Protein AF-A0A1W9THH6-F1 (afdb_monomer_lite)

Foldseek 3Di:
DWLVVVLVVLVVQAPDPVLVVLLVVLVDDDVCNLCSCSNYDYPVLSVLVVLLVVPDDPVCRVVLLPDDLVRLVVSCVVSVHDSSSSVSSSPNVNVVVVVCVVVVCVVVPPPDD

Secondary structure (DSSP, 8-state):
--HHHHHHHHHTTTT-HHHHHHHHHTTSSSTTGGGGGGG---HHHHHHHHHHHHHS-HHHHHSTTS--HHHHHHHHHHHT--HHHHHHHHHHHHHHHHHHHHHHHHHT-----

Structure (mmCIF, N/CA/C/O backbone):
data_AF-A0A1W9THH6-F1
#
_entry.id   AF-A0A1W9THH6-F1
#
loop_
_atom_site.group_PDB
_atom_site.id
_atom_site.type_symbol
_atom_site.label_atom_id
_atom_site.label_alt_id
_atom_site.label_comp_id
_atom_site.label_asym_id
_atom_site.label_entity_id
_atom_site.label_seq_id
_atom_site.pdbx_PDB_ins_code
_atom_site.Cartn_x
_atom_site.Cartn_y
_atom_site.Cartn_z
_atom_site.occupancy
_atom_site.B_iso_or_equiv
_atom_site.auth_seq_id
_atom_site.auth_comp_id
_atom_site.auth_asym_id
_atom_site.auth_atom_id
_atom_site.pdbx_PDB_model_num
ATOM 1 N N . MET A 1 1 ? -12.349 6.739 -3.945 1.00 72.69 1 MET A N 1
ATOM 2 C CA . MET A 1 1 ? -11.770 5.724 -4.859 1.00 72.69 1 MET A CA 1
ATOM 3 C C . MET A 1 1 ? -11.539 4.475 -4.032 1.00 72.69 1 MET A C 1
ATOM 5 O O . MET A 1 1 ? -11.063 4.639 -2.921 1.00 72.69 1 MET A O 1
ATOM 9 N N . LYS A 1 2 ? -11.900 3.272 -4.489 1.00 85.50 2 LYS A N 1
ATOM 10 C CA . LYS A 1 2 ? -11.679 2.048 -3.692 1.00 85.50 2 LYS A CA 1
ATOM 11 C C . LYS A 1 2 ? -10.245 1.540 -3.850 1.00 85.50 2 LYS A C 1
ATOM 13 O O . LYS A 1 2 ? -9.646 1.703 -4.915 1.00 85.50 2 LYS A O 1
ATOM 18 N N . ILE A 1 3 ? -9.704 0.866 -2.834 1.00 85.62 3 ILE A N 1
ATOM 19 C CA . ILE A 1 3 ? -8.339 0.319 -2.905 1.00 85.62 3 ILE A CA 1
ATOM 20 C C . ILE A 1 3 ? -8.172 -0.769 -3.977 1.00 85.62 3 ILE A C 1
ATOM 22 O O . ILE A 1 3 ? -7.115 -0.903 -4.586 1.00 85.62 3 ILE A O 1
ATOM 26 N N . GLU A 1 4 ? -9.239 -1.499 -4.293 1.00 87.12 4 GLU A N 1
ATOM 27 C CA . GLU A 1 4 ? -9.248 -2.485 -5.381 1.00 87.12 4 GLU A CA 1
ATOM 28 C C . GLU A 1 4 ? -9.119 -1.811 -6.756 1.00 87.12 4 GLU A C 1
ATOM 30 O O . GLU A 1 4 ? -8.388 -2.288 -7.622 1.00 87.12 4 GLU A O 1
ATOM 35 N N . GLU A 1 5 ? -9.778 -0.664 -6.947 1.00 81.56 5 GLU A N 1
ATOM 36 C CA . GLU A 1 5 ? -9.649 0.150 -8.162 1.00 81.56 5 GLU A CA 1
ATOM 37 C C . GLU A 1 5 ? -8.241 0.737 -8.267 1.00 81.56 5 GLU A C 1
ATOM 39 O O . GLU A 1 5 ? -7.663 0.789 -9.356 1.00 81.56 5 GLU A O 1
ATOM 44 N N . TYR A 1 6 ? -7.660 1.122 -7.126 1.00 82.44 6 TYR A N 1
ATOM 45 C CA . TYR A 1 6 ? -6.269 1.548 -7.068 1.00 82.44 6 TYR A CA 1
ATOM 46 C C . TYR A 1 6 ? -5.326 0.435 -7.519 1.00 82.44 6 TYR A C 1
ATOM 48 O O . TYR A 1 6 ? -4.531 0.654 -8.431 1.00 82.44 6 TYR A O 1
ATOM 56 N N . LEU A 1 7 ? -5.474 -0.773 -6.970 1.00 85.12 7 LEU A N 1
ATOM 57 C CA . LEU A 1 7 ? -4.701 -1.943 -7.376 1.00 85.12 7 LEU A CA 1
ATOM 58 C C . LEU A 1 7 ? -4.863 -2.240 -8.876 1.00 85.12 7 LEU A C 1
ATOM 60 O O . LEU A 1 7 ? -3.878 -2.510 -9.559 1.00 85.12 7 LEU A O 1
ATOM 64 N N . GLN A 1 8 ? -6.076 -2.158 -9.430 1.00 82.81 8 GLN A N 1
ATOM 65 C CA . GLN A 1 8 ? -6.276 -2.345 -10.874 1.00 82.81 8 GLN A CA 1
ATOM 66 C C . GLN A 1 8 ? -5.568 -1.270 -11.704 1.00 82.81 8 GLN A C 1
ATOM 68 O O . GLN A 1 8 ? -4.987 -1.595 -12.739 1.00 82.81 8 GLN A O 1
ATOM 73 N N . SER A 1 9 ? -5.540 -0.016 -11.244 1.00 77.75 9 SER A N 1
ATOM 74 C CA . SER A 1 9 ? -4.800 1.046 -11.936 1.00 77.75 9 SER A CA 1
ATOM 75 C C . SER A 1 9 ? -3.294 0.769 -12.008 1.00 77.75 9 SER A C 1
ATOM 77 O O . SER A 1 9 ? -2.661 1.119 -13.002 1.00 77.75 9 SER A O 1
ATOM 79 N N . LEU A 1 10 ? -2.732 0.069 -11.013 1.00 74.31 10 LEU A N 1
ATOM 80 C CA . LEU A 1 10 ? -1.313 -0.300 -10.989 1.00 74.31 10 LEU A CA 1
ATOM 81 C C . LEU A 1 10 ? -0.965 -1.407 -11.987 1.00 74.31 10 LEU A C 1
ATOM 83 O O . LEU A 1 10 ? 0.171 -1.476 -12.448 1.00 74.31 10 LEU A O 1
ATOM 87 N N . LYS A 1 11 ? -1.943 -2.234 -12.375 1.00 75.12 11 LYS A N 1
ATOM 88 C CA . LYS A 1 11 ? -1.757 -3.355 -13.308 1.00 75.12 11 LYS A CA 1
ATOM 89 C C . LYS A 1 11 ? -1.182 -2.915 -14.655 1.00 75.12 11 LYS A C 1
ATOM 91 O O . LYS A 1 11 ? -0.428 -3.657 -15.271 1.00 75.12 11 LYS A O 1
ATOM 96 N N . VAL A 1 12 ? -1.541 -1.711 -15.105 1.00 67.44 12 VAL A N 1
ATOM 97 C CA . VAL A 1 12 ? -1.094 -1.138 -16.387 1.00 67.44 12 VAL A CA 1
ATOM 98 C C . VAL A 1 12 ? 0.403 -0.811 -16.373 1.00 67.44 12 VAL A C 1
ATOM 100 O O . VAL A 1 12 ? 1.032 -0.780 -17.424 1.00 67.44 12 VAL A O 1
ATOM 103 N N . PHE A 1 13 ? 0.979 -0.611 -15.187 1.00 65.62 13 PHE A N 1
ATOM 104 C CA . PHE A 1 13 ? 2.385 -0.259 -14.995 1.00 65.62 13 PHE A CA 1
ATOM 105 C C . PHE A 1 13 ? 3.277 -1.464 -14.655 1.00 65.62 13 PHE A C 1
ATOM 107 O O . PHE A 1 13 ? 4.499 -1.318 -14.531 1.00 65.62 13 PHE A O 1
ATOM 114 N N . VAL A 1 14 ? 2.682 -2.653 -14.509 1.00 66.12 14 VAL A N 1
ATOM 115 C CA . VAL A 1 14 ? 3.410 -3.907 -14.287 1.00 66.12 14 VAL A CA 1
ATOM 116 C C . VAL A 1 14 ? 4.237 -4.226 -15.530 1.00 66.12 14 VAL A C 1
ATOM 118 O O . VAL A 1 14 ? 3.719 -4.235 -16.643 1.00 66.12 14 VAL A O 1
ATOM 121 N N . ASP A 1 15 ? 5.532 -4.474 -15.333 1.00 57.81 15 ASP A N 1
ATOM 122 C CA . ASP A 1 15 ? 6.523 -4.776 -16.381 1.00 57.81 15 ASP A CA 1
ATOM 123 C C . ASP A 1 15 ? 6.812 -3.654 -17.407 1.00 57.81 15 ASP A C 1
ATOM 125 O O . ASP A 1 15 ? 7.622 -3.854 -18.324 1.00 57.81 15 ASP A O 1
ATOM 129 N N . ASP A 1 16 ? 6.250 -2.451 -17.231 1.00 57.62 16 ASP A N 1
ATOM 130 C CA . ASP A 1 16 ? 6.463 -1.329 -18.150 1.00 57.62 16 ASP A CA 1
ATOM 131 C C . ASP A 1 16 ? 7.930 -0.845 -18.138 1.00 57.62 16 ASP A C 1
ATOM 133 O O . ASP A 1 16 ? 8.523 -0.514 -17.103 1.00 57.62 16 ASP A O 1
ATOM 137 N N . ALA A 1 17 ? 8.537 -0.784 -19.326 1.00 51.91 17 ALA A N 1
ATOM 138 C CA . ALA A 1 17 ? 9.892 -0.281 -19.529 1.00 51.91 17 ALA A CA 1
ATOM 139 C C . ALA A 1 17 ? 10.030 1.198 -19.134 1.00 51.91 17 ALA A C 1
ATOM 141 O O . ALA A 1 17 ? 11.096 1.604 -18.666 1.00 51.91 17 ALA A O 1
ATOM 142 N N . TYR A 1 18 ? 8.954 1.979 -19.248 1.00 47.72 18 TYR A N 1
ATOM 143 C CA . TYR A 1 18 ? 8.918 3.373 -18.810 1.00 47.72 18 TYR A CA 1
ATOM 144 C C . TYR A 1 18 ? 9.072 3.492 -17.287 1.00 47.72 18 TYR A C 1
ATOM 146 O O . TYR A 1 18 ? 9.843 4.313 -16.790 1.00 47.72 18 TYR A O 1
ATOM 154 N N . GLY A 1 19 ? 8.446 2.588 -16.537 1.00 52.62 19 GLY A N 1
ATOM 155 C CA . GLY A 1 19 ? 8.538 2.523 -15.084 1.00 52.62 19 GLY A CA 1
ATOM 156 C C . GLY A 1 19 ? 9.943 2.209 -14.543 1.00 52.62 19 GLY A C 1
ATOM 157 O O . GLY A 1 19 ? 10.347 2.719 -13.494 1.00 52.62 19 GLY A O 1
ATOM 158 N N . ARG A 1 20 ? 10.750 1.442 -15.292 1.00 54.31 20 ARG A N 1
ATOM 159 C CA . ARG A 1 20 ? 12.189 1.252 -15.005 1.00 54.31 20 ARG A CA 1
ATOM 160 C C . ARG A 1 20 ? 12.999 2.544 -15.177 1.00 54.31 20 ARG A C 1
ATOM 162 O O . ARG A 1 20 ? 13.869 2.818 -14.356 1.00 54.31 20 ARG A O 1
ATOM 169 N N . GLN A 1 21 ? 12.693 3.347 -16.196 1.00 43.28 21 GLN A N 1
ATOM 170 C CA . GLN A 1 21 ? 13.373 4.621 -16.468 1.00 43.28 21 GLN A CA 1
ATOM 171 C C . GLN A 1 21 ? 12.981 5.722 -15.468 1.00 43.28 21 GLN A C 1
ATOM 173 O O . GLN A 1 21 ? 13.805 6.549 -15.085 1.00 43.28 21 GLN A O 1
ATOM 178 N N . ILE A 1 22 ? 11.731 5.720 -15.007 1.00 49.50 22 ILE A N 1
ATOM 179 C CA . ILE A 1 22 ? 11.264 6.604 -13.934 1.00 49.50 22 ILE A CA 1
ATOM 180 C C . ILE A 1 22 ? 11.973 6.271 -12.612 1.00 49.50 22 ILE A C 1
ATOM 182 O O . ILE A 1 22 ? 12.462 7.179 -11.943 1.00 49.50 22 ILE A O 1
ATOM 186 N N . ARG A 1 23 ? 12.158 4.986 -12.274 1.00 53.00 23 ARG A N 1
ATOM 187 C CA . ARG A 1 23 ? 12.917 4.583 -11.073 1.00 53.00 23 ARG A CA 1
ATOM 188 C C . ARG A 1 23 ? 14.340 5.144 -11.018 1.00 53.00 23 ARG A C 1
ATOM 190 O O . ARG A 1 23 ? 14.785 5.524 -9.939 1.00 53.00 23 ARG A O 1
ATOM 197 N N . SER A 1 24 ? 15.043 5.235 -12.149 1.00 50.66 24 SER A N 1
ATOM 198 C CA . SER A 1 24 ? 16.407 5.783 -12.161 1.00 50.66 24 SER A CA 1
ATOM 199 C C . SER A 1 24 ? 16.448 7.309 -12.033 1.00 50.66 24 SER A C 1
ATOM 201 O O . SER A 1 24 ? 17.429 7.841 -11.528 1.00 50.66 24 SER A O 1
ATOM 203 N N . GLN A 1 25 ? 15.406 8.021 -12.476 1.00 39.97 25 GLN A N 1
ATOM 204 C CA . GLN A 1 25 ? 15.357 9.491 -12.437 1.00 39.97 25 GLN A CA 1
ATOM 205 C C . GLN A 1 25 ? 14.774 10.064 -11.136 1.00 39.97 25 GLN A C 1
ATOM 207 O O . GLN A 1 25 ? 15.007 11.225 -10.825 1.00 39.97 25 GLN A O 1
ATOM 212 N N . PHE A 1 26 ? 14.052 9.265 -10.348 1.00 44.38 26 PHE A N 1
ATOM 213 C CA . PHE A 1 26 ? 13.431 9.696 -9.086 1.00 44.38 26 PHE A CA 1
ATOM 214 C C . PHE A 1 26 ? 14.305 9.490 -7.834 1.00 44.38 26 PHE A C 1
ATOM 216 O O . PHE A 1 26 ? 13.875 9.813 -6.725 1.00 44.38 26 PHE A O 1
ATOM 223 N N . GLN A 1 27 ? 15.548 9.015 -7.999 1.00 45.38 27 GLN A N 1
ATOM 224 C CA . GLN A 1 27 ? 16.563 9.004 -6.933 1.00 45.38 27 GLN A CA 1
ATOM 225 C C . GLN A 1 27 ? 16.981 10.421 -6.493 1.00 45.38 27 GLN A C 1
ATOM 227 O O . GLN A 1 27 ? 17.588 10.583 -5.436 1.00 45.38 27 GLN A O 1
ATOM 232 N N . THR A 1 28 ? 16.650 11.458 -7.268 1.00 43.16 28 THR A N 1
ATOM 233 C CA . THR A 1 28 ? 17.005 12.844 -6.958 1.00 43.16 28 THR A CA 1
ATOM 234 C C . THR A 1 28 ? 15.829 13.608 -6.341 1.00 43.16 28 THR A C 1
ATOM 236 O O . THR A 1 28 ? 14.956 14.096 -7.049 1.00 43.16 28 THR A O 1
ATOM 239 N N . ILE A 1 29 ? 15.848 13.688 -5.007 1.00 47.88 29 ILE A N 1
ATOM 240 C CA . ILE A 1 29 ? 15.512 14.850 -4.159 1.00 47.88 29 ILE A CA 1
ATOM 241 C C . ILE A 1 29 ? 14.265 15.650 -4.577 1.00 47.88 29 ILE A C 1
ATOM 243 O O . ILE A 1 29 ? 14.369 16.671 -5.246 1.00 47.88 29 ILE A O 1
ATOM 247 N N . ASP A 1 30 ? 13.099 15.212 -4.109 1.00 44.56 30 ASP A N 1
ATOM 248 C CA . ASP A 1 30 ? 12.099 16.020 -3.387 1.00 44.56 30 ASP A CA 1
ATOM 249 C C . ASP A 1 30 ? 11.020 15.037 -2.896 1.00 44.56 30 ASP A C 1
ATOM 251 O O . ASP A 1 30 ? 10.866 13.987 -3.515 1.00 44.56 30 ASP A O 1
ATOM 255 N N . GLY A 1 31 ? 10.258 15.314 -1.835 1.00 44.62 31 GLY A N 1
ATOM 256 C CA . GLY A 1 31 ? 9.319 14.378 -1.157 1.00 44.62 31 GLY A CA 1
ATOM 257 C C . GLY A 1 31 ? 8.203 13.699 -1.994 1.00 44.62 31 GLY A C 1
ATOM 258 O O . GLY A 1 31 ? 7.255 13.152 -1.444 1.00 44.62 31 GLY A O 1
ATOM 259 N N . LYS A 1 32 ? 8.292 13.720 -3.327 1.00 45.16 32 LYS A N 1
ATOM 260 C CA . LYS A 1 32 ? 7.559 12.913 -4.314 1.00 45.16 32 LYS A CA 1
ATOM 261 C C . LYS A 1 32 ? 8.158 11.507 -4.529 1.00 45.16 32 LYS A C 1
ATOM 263 O O . LYS A 1 32 ? 7.590 10.731 -5.295 1.00 45.16 32 LYS A O 1
ATOM 268 N N . SER A 1 33 ? 9.291 11.184 -3.899 1.00 41.09 33 SER A N 1
ATOM 269 C CA . SER A 1 33 ? 10.084 9.968 -4.151 1.00 41.09 33 SER A CA 1
ATOM 270 C C . SER A 1 33 ? 9.432 8.638 -3.732 1.00 41.09 33 SER A C 1
ATOM 272 O O . SER A 1 33 ? 9.685 7.629 -4.384 1.00 41.09 33 SER A O 1
ATOM 274 N N . GLU A 1 34 ? 8.544 8.598 -2.733 1.00 43.97 34 GLU A N 1
ATOM 275 C CA . GLU A 1 34 ? 7.874 7.342 -2.319 1.00 43.97 34 GLU A CA 1
ATOM 276 C C . GLU A 1 34 ? 6.837 6.848 -3.351 1.00 43.97 34 GLU A C 1
ATOM 278 O O . GLU A 1 34 ? 6.597 5.651 -3.494 1.00 43.97 34 GLU A O 1
ATOM 283 N N . LEU A 1 35 ? 6.287 7.759 -4.163 1.00 49.84 35 LEU A N 1
ATOM 284 C CA . LEU A 1 35 ? 5.344 7.452 -5.249 1.00 49.84 35 LEU A CA 1
ATOM 285 C C . LEU A 1 35 ? 6.012 6.823 -6.486 1.00 49.84 35 LEU A C 1
ATOM 287 O O . LEU A 1 35 ? 5.331 6.226 -7.325 1.00 49.84 35 LEU A O 1
ATOM 291 N N . ALA A 1 36 ? 7.334 6.948 -6.627 1.00 47.03 36 ALA A N 1
ATOM 292 C CA . ALA A 1 36 ? 8.054 6.437 -7.793 1.00 47.03 36 ALA A CA 1
ATOM 293 C C . ALA A 1 36 ? 8.162 4.902 -7.791 1.00 47.03 36 ALA A C 1
ATOM 295 O O . ALA A 1 36 ? 8.179 4.288 -8.858 1.00 47.03 36 ALA A O 1
ATOM 296 N N . MET A 1 37 ? 8.164 4.268 -6.612 1.00 46.97 37 MET A N 1
ATOM 297 C CA . MET A 1 37 ? 8.173 2.805 -6.488 1.00 46.97 37 MET A CA 1
ATOM 298 C C . MET A 1 37 ? 6.819 2.183 -6.876 1.00 46.97 37 MET A C 1
ATOM 300 O O . MET A 1 37 ? 6.778 1.141 -7.525 1.00 46.97 37 MET A O 1
ATOM 304 N N . LEU A 1 38 ? 5.719 2.892 -6.612 1.00 54.88 38 LEU A N 1
ATOM 305 C CA . LEU A 1 38 ? 4.364 2.546 -7.064 1.00 54.88 38 LEU A CA 1
ATOM 306 C C . LEU A 1 38 ? 4.165 2.628 -8.582 1.00 54.88 38 LEU A C 1
ATOM 308 O O . LEU A 1 38 ? 3.218 2.052 -9.106 1.00 54.88 38 LEU A O 1
ATOM 312 N N . SER A 1 39 ? 5.036 3.336 -9.303 1.00 54.78 39 SER A N 1
ATOM 313 C CA . SER A 1 39 ? 4.879 3.546 -10.747 1.00 54.78 39 SER A CA 1
ATOM 314 C C . SER A 1 39 ? 5.313 2.348 -11.596 1.00 54.78 39 SER A C 1
ATOM 316 O O . SER A 1 39 ? 5.207 2.426 -12.815 1.00 54.78 39 SER A O 1
ATOM 318 N N . SER A 1 40 ? 5.847 1.267 -11.005 1.00 57.81 40 SER A N 1
ATOM 319 C CA . SER A 1 40 ? 6.272 0.083 -11.769 1.00 57.81 40 SER A CA 1
ATOM 320 C C . SER A 1 40 ? 6.512 -1.165 -10.904 1.00 57.81 40 SER A C 1
ATOM 322 O O . SER A 1 40 ? 7.632 -1.686 -10.880 1.00 57.81 40 SER A O 1
ATOM 324 N N . PRO A 1 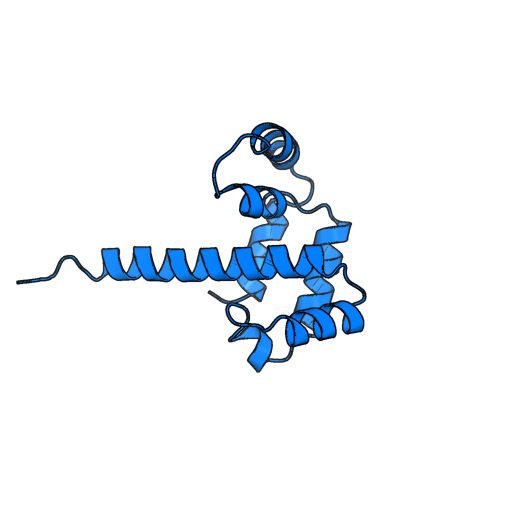41 ? 5.515 -1.669 -10.165 1.00 66.50 41 PRO A N 1
ATOM 325 C CA . PRO A 1 41 ? 5.675 -2.947 -9.483 1.00 66.50 41 PRO A CA 1
ATOM 326 C C . PRO A 1 41 ? 6.067 -4.029 -10.499 1.00 66.50 41 PRO A C 1
ATOM 328 O O . PRO A 1 41 ? 5.525 -4.104 -11.605 1.00 66.50 41 PRO A O 1
ATOM 331 N N . SER A 1 42 ? 7.046 -4.853 -10.148 1.00 73.06 42 SER A N 1
ATOM 332 C CA . SER A 1 42 ? 7.269 -6.123 -10.827 1.00 73.06 42 SER A CA 1
ATOM 333 C C . SER A 1 42 ? 6.025 -6.994 -10.684 1.00 73.06 42 SER A C 1
ATOM 335 O O . SER A 1 42 ? 5.175 -6.781 -9.814 1.00 73.06 42 SER A O 1
ATOM 337 N N . ARG A 1 43 ? 5.910 -8.004 -11.539 1.00 77.75 43 ARG A N 1
ATOM 338 C CA . ARG A 1 43 ? 4.768 -8.911 -11.481 1.00 77.75 43 ARG A CA 1
ATOM 339 C C . ARG A 1 43 ? 4.631 -9.627 -10.134 1.00 77.75 43 ARG A C 1
ATOM 341 O O . ARG A 1 43 ? 3.515 -9.785 -9.656 1.00 77.75 43 ARG A O 1
ATOM 348 N N . ASP A 1 44 ? 5.750 -9.972 -9.501 1.00 80.19 44 ASP A N 1
ATOM 349 C CA . ASP A 1 44 ? 5.753 -10.591 -8.173 1.00 80.19 44 ASP A CA 1
ATOM 350 C C . ASP A 1 44 ? 5.247 -9.628 -7.086 1.00 80.19 44 ASP A C 1
ATOM 352 O O . ASP A 1 44 ? 4.390 -9.993 -6.283 1.00 80.19 44 ASP A O 1
ATOM 356 N N . GLU A 1 45 ? 5.687 -8.366 -7.116 1.00 80.75 45 GLU A N 1
ATOM 357 C CA . GLU A 1 45 ? 5.205 -7.323 -6.197 1.00 80.75 45 GLU A CA 1
ATOM 358 C C . GLU A 1 45 ? 3.709 -7.042 -6.404 1.00 80.75 45 GLU A C 1
ATOM 360 O O . GLU A 1 45 ? 2.961 -6.883 -5.441 1.00 80.75 45 GLU A O 1
ATOM 365 N N . TYR A 1 46 ? 3.236 -7.032 -7.653 1.00 84.19 46 TYR A N 1
ATOM 366 C CA . TYR A 1 46 ? 1.811 -6.887 -7.948 1.00 84.19 46 TYR A CA 1
ATOM 367 C C . TYR A 1 46 ? 0.991 -8.055 -7.394 1.00 84.19 46 TYR A C 1
ATOM 369 O O . TYR A 1 46 ? -0.052 -7.844 -6.771 1.00 84.19 46 TYR A O 1
ATOM 377 N N . ASP A 1 47 ? 1.467 -9.285 -7.582 1.00 86.31 47 ASP A N 1
ATOM 378 C CA . ASP A 1 47 ? 0.793 -10.480 -7.080 1.00 86.31 47 ASP A CA 1
ATOM 379 C C . ASP A 1 47 ? 0.797 -10.521 -5.544 1.00 86.31 47 ASP A C 1
ATOM 381 O O . ASP A 1 47 ? -0.170 -10.984 -4.934 1.00 86.31 47 ASP A O 1
ATOM 385 N N . GLN A 1 48 ? 1.849 -10.006 -4.903 1.00 86.00 48 GLN A N 1
ATOM 386 C CA . GLN A 1 48 ? 1.899 -9.780 -3.459 1.00 86.00 48 GLN A CA 1
ATOM 387 C C . GLN A 1 48 ? 0.807 -8.795 -3.007 1.00 86.00 48 GLN A C 1
ATOM 389 O O . GLN A 1 48 ? -0.009 -9.135 -2.147 1.00 86.00 48 GLN A O 1
ATOM 394 N N . LEU A 1 49 ? 0.715 -7.618 -3.633 1.00 88.56 49 LEU A N 1
ATOM 395 C CA . LEU A 1 49 ? -0.319 -6.622 -3.323 1.00 88.56 49 LEU A CA 1
ATOM 396 C C . LEU A 1 49 ? -1.736 -7.167 -3.543 1.00 88.56 49 LEU A C 1
ATOM 398 O O . LEU A 1 49 ? -2.629 -6.934 -2.729 1.00 88.56 49 LEU A O 1
ATOM 402 N N . ALA A 1 50 ? -1.947 -7.939 -4.610 1.00 89.56 50 ALA A N 1
ATOM 403 C CA . ALA A 1 50 ? -3.235 -8.558 -4.895 1.00 89.56 50 ALA A CA 1
ATOM 404 C C . ALA A 1 50 ? -3.662 -9.552 -3.808 1.00 89.56 50 ALA A C 1
ATOM 406 O O . ALA A 1 50 ? -4.832 -9.560 -3.419 1.00 89.56 50 ALA A O 1
ATOM 407 N N . ARG A 1 51 ? -2.730 -10.356 -3.278 1.00 91.25 51 ARG A N 1
ATOM 408 C CA . ARG A 1 51 ? -3.012 -11.254 -2.147 1.00 91.25 51 ARG A CA 1
ATOM 409 C C . ARG A 1 51 ? -3.363 -10.481 -0.885 1.00 91.25 51 ARG A C 1
ATOM 411 O O . ARG A 1 51 ? -4.348 -10.824 -0.239 1.00 91.25 51 ARG A O 1
ATOM 418 N N . ALA A 1 52 ? -2.611 -9.429 -0.570 1.00 89.81 52 ALA A N 1
ATOM 419 C CA . ALA A 1 52 ? -2.890 -8.595 0.594 1.00 89.81 52 ALA A CA 1
ATOM 420 C C . ALA A 1 52 ? -4.285 -7.961 0.520 1.00 89.81 52 ALA A C 1
ATOM 422 O O . ALA A 1 52 ? -5.088 -8.132 1.432 1.00 89.81 52 ALA A O 1
ATOM 423 N N . VAL A 1 53 ? -4.635 -7.332 -0.606 1.00 90.12 53 VAL A N 1
ATOM 424 C CA . VAL A 1 53 ? -5.973 -6.744 -0.795 1.00 90.12 53 VAL A CA 1
ATOM 425 C C . VAL A 1 53 ? -7.076 -7.809 -0.757 1.00 90.12 53 VAL A C 1
ATOM 427 O O . VAL A 1 53 ? -8.185 -7.527 -0.306 1.00 90.12 53 VAL A O 1
ATOM 430 N N . ALA A 1 54 ? -6.807 -9.043 -1.192 1.00 90.69 54 ALA A N 1
ATOM 431 C CA . ALA A 1 54 ? -7.791 -10.123 -1.144 1.00 90.69 54 ALA A CA 1
ATOM 432 C C . ALA A 1 54 ? -8.122 -10.586 0.286 1.00 90.69 54 ALA A C 1
ATOM 434 O O . ALA A 1 54 ? -9.270 -10.956 0.532 1.00 90.69 54 ALA A O 1
ATOM 435 N N . ILE A 1 55 ? -7.155 -10.556 1.210 1.00 90.88 55 ILE A N 1
ATOM 436 C CA . ILE A 1 55 ? -7.360 -10.988 2.603 1.00 90.88 55 ILE A CA 1
ATOM 437 C C . ILE A 1 55 ? -7.888 -9.878 3.521 1.00 90.88 55 ILE A C 1
ATOM 439 O O . ILE A 1 55 ? -8.401 -10.177 4.598 1.00 90.88 55 ILE A O 1
ATOM 443 N N . MET A 1 56 ? -7.782 -8.611 3.103 1.00 89.75 56 MET A N 1
ATOM 444 C CA . MET A 1 56 ? -8.301 -7.473 3.863 1.00 89.75 56 MET A CA 1
ATOM 445 C C . MET A 1 56 ? -9.808 -7.598 4.097 1.00 89.75 56 MET A C 1
ATOM 447 O O . MET A 1 56 ? -10.583 -7.949 3.198 1.00 89.75 56 MET A O 1
ATOM 451 N N . THR A 1 57 ? -10.237 -7.233 5.299 1.00 91.12 57 THR A N 1
ATOM 452 C CA . THR A 1 57 ? -11.657 -7.123 5.642 1.00 91.12 57 THR A CA 1
ATOM 453 C C . THR A 1 57 ? -12.317 -5.944 4.921 1.00 91.12 57 THR A C 1
ATOM 455 O O . THR A 1 57 ? -11.650 -5.029 4.441 1.00 91.12 57 THR A O 1
ATOM 458 N N . ALA A 1 58 ? -13.653 -5.934 4.854 1.00 88.38 58 ALA A N 1
ATOM 459 C CA . ALA A 1 58 ? -14.391 -4.827 4.239 1.00 88.38 58 ALA A CA 1
ATOM 460 C C . ALA A 1 58 ? -14.066 -3.472 4.895 1.00 88.38 58 ALA A C 1
ATOM 462 O O . ALA A 1 58 ? -13.866 -2.492 4.187 1.00 88.38 58 ALA A O 1
ATOM 463 N N . VAL A 1 59 ? -13.924 -3.449 6.226 1.00 87.88 59 VAL A N 1
ATOM 464 C CA . VAL A 1 59 ? -13.569 -2.242 6.989 1.00 87.88 59 VAL A CA 1
ATOM 465 C C . VAL A 1 59 ? -12.167 -1.757 6.624 1.00 87.88 59 VAL A C 1
ATOM 467 O O . VAL A 1 59 ? -11.975 -0.579 6.350 1.00 87.88 59 VAL A O 1
ATOM 470 N N . GLU A 1 60 ? -11.193 -2.665 6.542 1.00 89.81 60 GLU A N 1
ATOM 471 C CA . GLU A 1 60 ? -9.821 -2.310 6.155 1.00 89.81 60 GLU A CA 1
ATOM 472 C C . GLU A 1 60 ? -9.731 -1.814 4.712 1.00 89.81 60 GLU A C 1
ATOM 474 O O . GLU A 1 60 ? -8.893 -0.975 4.405 1.00 89.81 60 GLU A O 1
ATOM 479 N N . LYS A 1 61 ? -10.581 -2.317 3.809 1.00 88.94 61 LYS A N 1
ATOM 480 C CA . LYS A 1 61 ? -10.647 -1.834 2.422 1.00 88.94 61 LYS A CA 1
ATOM 481 C C . LYS A 1 61 ? -11.263 -0.443 2.316 1.00 88.94 61 LYS A C 1
ATOM 483 O O . LYS A 1 61 ? -10.873 0.314 1.428 1.00 88.94 61 LYS A O 1
ATOM 488 N N . GLU A 1 62 ? -12.245 -0.142 3.163 1.00 86.94 62 GLU A N 1
ATOM 489 C CA . GLU A 1 62 ? -12.896 1.168 3.220 1.00 86.94 62 GLU A CA 1
ATOM 490 C C . GLU A 1 62 ? -11.977 2.226 3.830 1.00 86.94 62 GLU A C 1
ATOM 492 O O . GLU A 1 62 ? -11.906 3.328 3.296 1.00 86.94 62 GLU A O 1
ATOM 497 N N . ASP A 1 63 ? -11.229 1.872 4.877 1.00 86.69 63 ASP A N 1
ATOM 498 C CA . ASP A 1 63 ? -10.329 2.788 5.588 1.00 86.69 63 ASP A CA 1
ATOM 499 C C . ASP A 1 63 ? -8.846 2.534 5.279 1.00 86.69 63 ASP A C 1
ATOM 501 O O . ASP A 1 63 ? -7.953 2.729 6.103 1.00 86.69 63 ASP A O 1
ATOM 505 N N . ALA A 1 64 ? -8.558 2.082 4.058 1.00 86.31 64 ALA A N 1
ATOM 506 C CA . ALA A 1 64 ? -7.211 1.671 3.684 1.00 86.31 64 ALA A CA 1
ATOM 507 C C . ALA A 1 64 ? -6.176 2.815 3.717 1.00 86.31 64 ALA A C 1
ATOM 509 O O . ALA A 1 64 ? -4.972 2.565 3.762 1.00 86.31 64 ALA A O 1
ATOM 510 N N . ALA A 1 65 ? -6.633 4.070 3.678 1.00 84.31 65 ALA A N 1
ATOM 511 C CA . ALA A 1 65 ? -5.788 5.256 3.789 1.00 84.31 65 ALA A CA 1
ATOM 512 C C . ALA A 1 65 ? -5.414 5.623 5.236 1.00 84.31 65 ALA A C 1
ATOM 514 O O . ALA A 1 65 ? -4.525 6.459 5.424 1.00 84.31 65 ALA A O 1
ATOM 515 N N . SER A 1 66 ? -6.072 5.017 6.229 1.00 85.88 66 SER A N 1
ATOM 516 C CA . SER A 1 66 ? -5.864 5.292 7.658 1.00 85.88 66 SER A CA 1
ATOM 517 C C . SER A 1 66 ? -5.462 4.046 8.451 1.00 85.88 66 SER A C 1
ATOM 519 O O . SER A 1 66 ? -5.524 4.066 9.681 1.00 85.88 66 SER A O 1
ATOM 521 N N . LEU A 1 67 ? -5.046 2.970 7.771 1.00 87.81 67 LEU A N 1
ATOM 522 C CA . LEU A 1 67 ? -4.568 1.755 8.433 1.00 87.81 67 LEU A CA 1
ATOM 523 C C . LEU A 1 67 ? -3.409 2.080 9.373 1.00 87.81 67 LEU A C 1
ATOM 525 O O . LEU A 1 67 ? -2.469 2.784 8.998 1.00 87.81 67 LEU A O 1
ATOM 529 N N . THR A 1 68 ? -3.469 1.541 10.587 1.00 89.06 68 THR A N 1
ATOM 530 C CA . THR A 1 68 ? -2.378 1.672 11.553 1.00 89.06 68 THR A CA 1
ATOM 531 C C . THR A 1 68 ? -1.226 0.734 11.204 1.00 89.06 68 THR A C 1
ATOM 533 O O . THR A 1 68 ? -1.412 -0.271 10.511 1.00 89.06 68 THR A O 1
ATOM 536 N N . ASP A 1 69 ? -0.033 1.023 11.722 1.00 86.88 69 ASP A N 1
ATOM 537 C CA . ASP A 1 69 ? 1.151 0.187 11.498 1.00 86.88 69 ASP A CA 1
ATOM 538 C C . ASP A 1 69 ? 0.926 -1.267 11.946 1.00 86.88 69 ASP A C 1
ATOM 540 O O . ASP A 1 69 ? 1.398 -2.192 11.282 1.00 86.88 69 ASP A O 1
ATOM 544 N N . GLU A 1 70 ? 0.156 -1.487 13.018 1.00 89.94 70 GLU A N 1
ATOM 545 C CA . GLU A 1 70 ? -0.211 -2.823 13.502 1.00 89.94 70 GLU A CA 1
ATOM 546 C C . GLU A 1 70 ? -1.153 -3.551 12.534 1.00 89.94 70 GLU A C 1
ATOM 548 O O . GLU A 1 70 ? -1.029 -4.760 12.328 1.00 89.94 70 GLU A O 1
ATOM 553 N N . GLN A 1 71 ? -2.096 -2.835 11.914 1.00 90.25 71 GLN A N 1
ATOM 554 C CA . GLN A 1 71 ? -2.979 -3.418 10.901 1.00 90.25 71 GLN A CA 1
ATOM 555 C C . GLN A 1 71 ? -2.194 -3.784 9.642 1.00 90.25 71 GLN A C 1
ATOM 557 O O . GLN A 1 71 ? -2.373 -4.879 9.108 1.00 90.25 71 GLN A O 1
ATOM 562 N N . VAL A 1 72 ? -1.292 -2.904 9.199 1.00 89.00 72 VAL A N 1
ATOM 563 C CA . VAL A 1 72 ? -0.412 -3.158 8.050 1.00 89.00 72 VAL A CA 1
ATOM 564 C C . VAL A 1 72 ? 0.487 -4.366 8.310 1.00 89.00 72 VAL A C 1
ATOM 566 O O . VAL A 1 72 ? 0.632 -5.215 7.433 1.00 89.00 72 VAL A O 1
ATOM 569 N N . GLU A 1 73 ? 1.054 -4.477 9.510 1.00 91.06 73 GLU A N 1
ATOM 570 C CA . GLU A 1 73 ? 1.880 -5.614 9.922 1.00 91.06 73 GLU A CA 1
ATOM 571 C C . GLU A 1 73 ? 1.103 -6.930 9.895 1.00 91.06 73 GLU A C 1
ATOM 573 O O . GLU A 1 73 ? 1.544 -7.890 9.265 1.00 91.06 73 GLU A O 1
ATOM 578 N N . ARG A 1 74 ? -0.100 -6.948 10.470 1.00 92.62 74 ARG A N 1
ATOM 579 C CA . ARG A 1 74 ? -0.972 -8.127 10.448 1.00 92.62 74 ARG A CA 1
ATOM 580 C C . ARG A 1 74 ? -1.322 -8.562 9.024 1.00 92.62 74 ARG A C 1
ATOM 582 O O . ARG A 1 74 ? -1.224 -9.741 8.700 1.00 92.62 74 ARG A O 1
ATOM 589 N N . ILE A 1 75 ? -1.690 -7.616 8.158 1.00 91.00 75 ILE A N 1
ATOM 590 C CA . ILE A 1 75 ? -1.995 -7.900 6.747 1.00 91.00 75 ILE A CA 1
ATOM 591 C C . ILE A 1 75 ? -0.752 -8.446 6.028 1.00 91.00 75 ILE A C 1
ATOM 593 O O . ILE A 1 75 ? -0.869 -9.375 5.228 1.00 91.00 75 ILE A O 1
ATOM 597 N N . ALA A 1 76 ? 0.435 -7.899 6.303 1.00 90.50 76 ALA A N 1
ATOM 598 C CA . ALA A 1 76 ? 1.687 -8.360 5.707 1.00 90.50 76 ALA A CA 1
ATOM 599 C C . ALA A 1 76 ? 2.006 -9.811 6.093 1.00 90.50 76 ALA A C 1
ATOM 601 O O . ALA A 1 76 ? 2.327 -10.628 5.223 1.00 90.50 76 ALA A O 1
ATOM 602 N N . GLU A 1 77 ? 1.860 -10.147 7.375 1.00 91.94 77 GLU A N 1
ATOM 603 C CA . GLU A 1 77 ? 2.067 -11.501 7.890 1.00 91.94 77 GLU A CA 1
ATOM 604 C C . GLU A 1 77 ? 1.053 -12.492 7.306 1.00 91.94 77 GLU A C 1
ATOM 606 O O . GLU A 1 77 ? 1.445 -13.521 6.743 1.00 91.94 77 GLU A O 1
ATOM 611 N N . ASP A 1 78 ? -0.237 -12.155 7.359 1.00 91.06 78 ASP A N 1
ATOM 612 C CA . ASP A 1 78 ? -1.322 -13.014 6.879 1.00 91.06 78 ASP A CA 1
ATOM 613 C C . ASP A 1 78 ? -1.231 -13.250 5.359 1.00 91.06 78 ASP A C 1
ATOM 615 O O . ASP A 1 78 ? -1.475 -14.359 4.870 1.00 91.06 78 ASP A O 1
ATOM 619 N N . ALA A 1 79 ? -0.832 -12.230 4.590 1.00 88.44 79 ALA A N 1
ATOM 620 C CA . ALA A 1 79 ? -0.689 -12.317 3.136 1.00 88.44 79 ALA A CA 1
ATOM 621 C C . ALA A 1 79 ? 0.655 -12.906 2.682 1.00 88.44 79 ALA A C 1
ATOM 623 O O . ALA A 1 79 ? 0.812 -13.219 1.493 1.00 88.44 79 ALA A O 1
ATOM 624 N N . LYS A 1 80 ? 1.620 -13.052 3.603 1.00 89.06 80 LYS A N 1
ATOM 625 C CA . LYS A 1 80 ? 3.030 -13.371 3.320 1.00 89.06 80 LYS A CA 1
ATOM 626 C C . LYS A 1 80 ? 3.629 -12.409 2.291 1.00 89.06 80 LYS A C 1
ATOM 628 O O . LYS A 1 80 ? 4.121 -12.827 1.239 1.00 89.06 80 LYS A O 1
ATOM 633 N N . VAL A 1 81 ? 3.515 -11.121 2.582 1.00 85.94 81 VAL A N 1
ATOM 634 C CA . VAL A 1 81 ? 3.955 -10.007 1.734 1.00 85.94 81 VAL A CA 1
ATOM 635 C C . VAL A 1 81 ? 4.970 -9.169 2.497 1.00 85.94 81 VAL A C 1
ATOM 637 O O . VAL A 1 81 ? 4.907 -9.072 3.721 1.00 85.94 81 VAL A O 1
ATOM 640 N N . ASP A 1 82 ? 5.906 -8.551 1.782 1.00 84.06 82 ASP A N 1
ATOM 641 C CA . ASP A 1 82 ? 6.832 -7.608 2.401 1.00 84.06 82 ASP A CA 1
ATOM 642 C C . ASP A 1 82 ? 6.077 -6.386 2.965 1.00 84.06 82 ASP A C 1
ATOM 644 O O . ASP A 1 82 ? 5.338 -5.696 2.252 1.00 84.06 82 ASP A O 1
ATOM 648 N N . LYS A 1 83 ? 6.287 -6.095 4.255 1.00 85.19 83 LYS A N 1
ATOM 649 C CA . LYS A 1 83 ? 5.678 -4.951 4.946 1.00 85.19 83 LYS A CA 1
ATOM 650 C C . LYS A 1 83 ? 6.005 -3.631 4.245 1.00 85.19 83 LYS A C 1
ATOM 652 O O . LYS A 1 83 ? 5.116 -2.800 4.094 1.00 85.19 83 LYS A O 1
ATOM 657 N N . ALA A 1 84 ? 7.232 -3.448 3.752 1.00 82.81 84 ALA A N 1
ATOM 658 C CA . ALA A 1 84 ? 7.639 -2.223 3.068 1.00 82.81 84 ALA A CA 1
ATOM 659 C C . ALA A 1 84 ? 6.859 -2.010 1.761 1.00 82.81 84 ALA A C 1
ATOM 661 O O . ALA A 1 84 ? 6.460 -0.883 1.461 1.00 82.81 84 ALA A O 1
ATOM 662 N N . ILE A 1 85 ? 6.579 -3.085 1.014 1.00 82.25 85 ILE A N 1
ATOM 663 C CA . ILE A 1 85 ? 5.757 -3.026 -0.205 1.00 82.25 85 ILE A CA 1
ATOM 664 C C . ILE A 1 85 ? 4.335 -2.557 0.135 1.00 82.25 85 ILE A C 1
ATOM 666 O O . ILE A 1 85 ? 3.787 -1.691 -0.553 1.00 82.25 85 ILE A O 1
ATOM 670 N N . LEU A 1 86 ? 3.750 -3.083 1.216 1.00 84.31 86 LEU A N 1
ATOM 671 C CA . LEU A 1 86 ? 2.405 -2.703 1.653 1.00 84.31 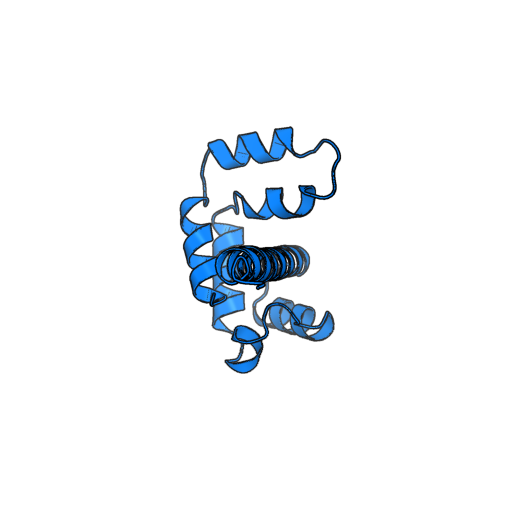86 LEU A CA 1
ATOM 672 C C . LEU A 1 86 ? 2.330 -1.274 2.177 1.00 84.31 86 LEU A C 1
ATOM 674 O O . LEU A 1 86 ? 1.434 -0.532 1.779 1.00 84.31 86 LEU A O 1
ATOM 678 N N . THR A 1 87 ? 3.282 -0.862 3.010 1.00 84.06 87 THR A N 1
ATOM 679 C CA . THR A 1 87 ? 3.354 0.510 3.523 1.00 84.06 87 THR A CA 1
ATOM 680 C C . THR A 1 87 ? 3.420 1.517 2.377 1.00 84.06 87 THR A C 1
ATOM 682 O O . THR A 1 87 ? 2.664 2.487 2.360 1.00 84.06 87 THR A O 1
ATOM 685 N N . ILE A 1 88 ? 4.258 1.264 1.368 1.00 80.00 88 ILE A N 1
ATOM 686 C CA . ILE A 1 88 ? 4.356 2.131 0.188 1.00 80.00 88 ILE A CA 1
ATOM 687 C C . ILE A 1 88 ? 3.024 2.170 -0.566 1.00 80.00 88 ILE A C 1
ATOM 689 O O . ILE A 1 88 ? 2.559 3.252 -0.926 1.00 80.00 88 ILE A O 1
ATOM 693 N N . PHE A 1 89 ? 2.384 1.017 -0.773 1.00 84.50 89 PHE A N 1
ATOM 694 C CA . PHE A 1 89 ? 1.095 0.928 -1.457 1.00 84.50 89 PHE A CA 1
ATOM 695 C C . PHE A 1 89 ? -0.016 1.713 -0.745 1.00 84.50 89 PHE A C 1
ATOM 697 O O . PHE A 1 89 ? -0.693 2.520 -1.390 1.00 84.50 89 PHE A O 1
ATOM 704 N N . PHE A 1 90 ? -0.176 1.545 0.569 1.00 85.12 90 PHE A N 1
ATOM 705 C CA . PHE A 1 90 ? -1.187 2.267 1.349 1.00 85.12 90 PHE A CA 1
ATOM 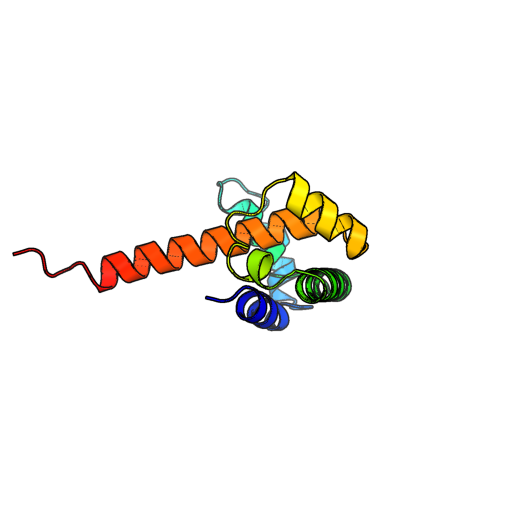706 C C . PHE A 1 90 ? -0.902 3.770 1.413 1.00 85.12 90 PHE A C 1
ATOM 708 O O . PHE A 1 90 ? -1.811 4.574 1.203 1.00 85.12 90 PHE A O 1
ATOM 715 N N . ASN A 1 91 ? 0.362 4.171 1.575 1.00 81.44 91 ASN A N 1
ATOM 716 C CA . ASN A 1 91 ? 0.751 5.582 1.526 1.00 81.44 91 ASN A CA 1
ATOM 717 C C . ASN A 1 91 ? 0.420 6.208 0.161 1.00 81.44 91 ASN A C 1
ATOM 719 O O . ASN A 1 91 ? -0.123 7.314 0.087 1.00 81.44 91 ASN A O 1
ATOM 723 N N . GLY A 1 92 ? 0.675 5.489 -0.935 1.00 78.62 92 GLY A N 1
ATOM 724 C CA . GLY A 1 92 ? 0.290 5.917 -2.279 1.00 78.62 92 GLY A CA 1
ATOM 725 C C . GLY A 1 92 ? -1.217 6.064 -2.468 1.00 78.62 92 GLY A C 1
ATOM 726 O O . GLY A 1 92 ? -1.670 7.042 -3.074 1.00 78.62 92 GLY A O 1
ATOM 727 N N . PHE A 1 93 ? -1.993 5.125 -1.924 1.00 83.62 93 PHE A N 1
ATOM 728 C CA . PHE A 1 93 ? -3.451 5.184 -1.931 1.00 83.62 93 PHE A CA 1
ATOM 729 C C . PHE A 1 93 ? -3.958 6.409 -1.160 1.00 83.62 93 PHE A C 1
ATOM 731 O O . PHE A 1 93 ? -4.715 7.205 -1.719 1.00 83.62 93 PHE A O 1
ATOM 738 N N . ALA A 1 94 ? -3.457 6.633 0.057 1.00 82.31 94 ALA A N 1
ATOM 739 C CA . ALA A 1 94 ? -3.809 7.781 0.889 1.00 82.31 94 ALA A CA 1
ATOM 740 C C . ALA A 1 94 ? -3.484 9.118 0.201 1.00 82.31 94 ALA A C 1
ATOM 742 O O . ALA A 1 94 ? -4.274 10.064 0.251 1.00 82.31 94 ALA A O 1
ATOM 743 N N . LEU A 1 95 ? -2.347 9.211 -0.497 1.00 75.12 95 LEU A N 1
ATOM 744 C CA . LEU A 1 95 ? -1.995 10.391 -1.293 1.00 75.12 95 LEU A CA 1
ATOM 745 C C . LEU A 1 95 ? -2.944 10.592 -2.477 1.00 75.12 95 LEU 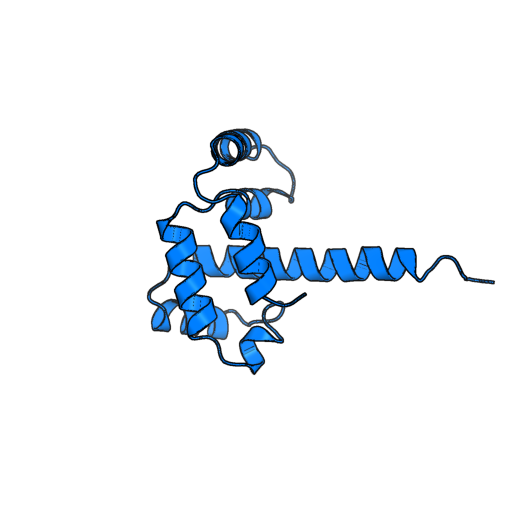A C 1
ATOM 747 O O . LEU A 1 95 ? -3.325 11.726 -2.775 1.00 75.12 95 LEU A O 1
ATOM 751 N N . LYS A 1 96 ? -3.337 9.514 -3.162 1.00 73.06 96 LYS A N 1
ATOM 752 C CA . LYS A 1 96 ? -4.274 9.580 -4.289 1.00 73.06 96 LYS A CA 1
ATOM 753 C C . LYS A 1 96 ? -5.669 9.991 -3.828 1.00 73.06 96 LYS A C 1
ATOM 755 O O . LYS A 1 96 ? -6.291 10.810 -4.501 1.00 73.06 96 LYS A O 1
ATOM 760 N N . GLU A 1 97 ? -6.122 9.483 -2.689 1.00 70.25 97 GLU A N 1
ATOM 761 C CA . GLU A 1 97 ? -7.393 9.847 -2.069 1.00 70.25 97 GLU A CA 1
ATOM 762 C C . GLU A 1 97 ? -7.398 11.307 -1.607 1.00 70.25 97 GLU A C 1
ATOM 764 O O . GLU A 1 97 ? -8.279 12.068 -2.008 1.00 70.25 97 GLU A O 1
ATOM 769 N N . LYS A 1 98 ? -6.358 11.750 -0.888 1.00 67.00 98 LYS A N 1
ATOM 770 C CA . LYS A 1 98 ? -6.201 13.157 -0.480 1.00 67.00 98 LYS A CA 1
ATOM 771 C C . LYS A 1 98 ? -6.133 14.100 -1.676 1.00 67.00 98 LYS A C 1
ATOM 773 O O . LYS A 1 98 ? -6.807 15.122 -1.675 1.00 67.00 98 LYS A O 1
ATOM 778 N N . LYS A 1 99 ? -5.376 13.751 -2.722 1.00 61.62 99 LYS A N 1
ATOM 779 C CA . LYS A 1 99 ? -5.291 14.553 -3.953 1.00 61.62 99 LYS A CA 1
ATOM 780 C C . LYS A 1 99 ? -6.628 14.618 -4.691 1.00 61.62 99 LYS A C 1
ATOM 782 O O . LYS A 1 99 ? -6.943 15.635 -5.302 1.00 61.62 99 LYS A O 1
ATOM 787 N N . TRP A 1 100 ? -7.419 13.547 -4.641 1.00 52.94 100 TRP A N 1
ATOM 788 C CA . TRP A 1 100 ? -8.768 13.543 -5.198 1.00 52.94 100 TRP A CA 1
ATOM 789 C C . TRP A 1 100 ? -9.698 14.447 -4.389 1.00 52.94 100 TRP A C 1
ATOM 791 O O . TRP A 1 100 ? -10.419 15.235 -4.986 1.00 52.94 100 TRP A O 1
ATOM 801 N N . ILE A 1 101 ? -9.610 14.418 -3.055 1.00 54.41 101 ILE A N 1
ATOM 802 C CA . ILE A 1 101 ? -10.358 15.317 -2.165 1.00 54.41 101 ILE A CA 1
ATOM 803 C C . ILE A 1 101 ? -9.979 16.778 -2.414 1.00 54.41 101 ILE A C 1
ATOM 805 O O . ILE A 1 101 ? -10.875 17.603 -2.539 1.00 54.41 101 ILE A O 1
ATOM 809 N N . THR A 1 102 ? -8.691 17.114 -2.539 1.00 53.28 102 THR A N 1
ATOM 810 C CA . THR A 1 102 ? -8.273 18.501 -2.798 1.00 53.28 102 THR A CA 1
ATOM 811 C C . THR A 1 102 ? -8.713 18.971 -4.181 1.00 53.28 102 THR A C 1
ATOM 813 O O . THR A 1 102 ? -9.340 20.013 -4.283 1.00 53.28 102 THR A O 1
ATOM 816 N N . CYS A 1 103 ? -8.499 18.180 -5.240 1.00 45.22 103 CYS A N 1
ATOM 817 C CA . CYS A 1 103 ? -8.948 18.559 -6.585 1.00 45.22 103 CYS A CA 1
ATOM 818 C C . CYS A 1 103 ? -10.480 18.616 -6.709 1.00 45.22 103 CYS A C 1
ATOM 820 O O . CYS A 1 103 ? -10.998 19.418 -7.480 1.00 45.22 103 CYS A O 1
ATOM 822 N N . PHE A 1 104 ? -11.213 17.777 -5.973 1.00 43.59 104 PHE A N 1
ATOM 823 C CA . PHE A 1 104 ? -12.675 17.813 -5.923 1.00 43.59 104 PHE A CA 1
ATOM 824 C C . PHE A 1 104 ? -13.187 19.008 -5.110 1.00 43.59 104 PHE A C 1
ATOM 826 O O . PHE A 1 104 ? -14.138 19.659 -5.531 1.00 43.59 104 PHE A O 1
ATOM 833 N N . ALA A 1 105 ? -12.542 19.337 -3.988 1.00 53.50 105 ALA A N 1
ATOM 834 C CA . ALA A 1 105 ? -12.836 20.536 -3.208 1.00 53.50 105 ALA A CA 1
ATOM 835 C C . ALA A 1 105 ? -12.568 21.815 -4.015 1.00 53.50 105 ALA A C 1
ATOM 837 O O . ALA A 1 105 ? -13.391 22.724 -3.974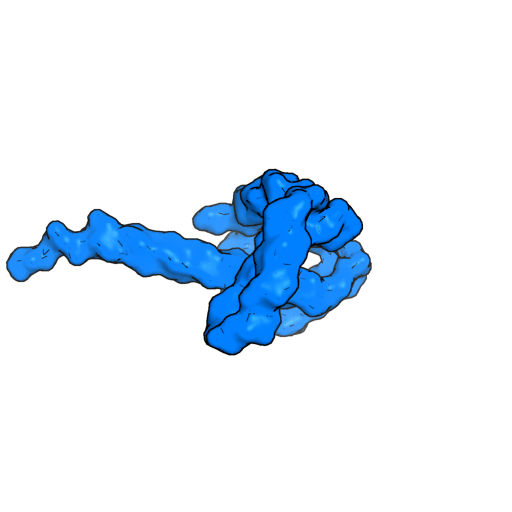 1.00 53.50 105 ALA A O 1
ATOM 838 N N . ASP A 1 106 ? -11.489 21.850 -4.800 1.00 49.00 106 ASP A N 1
ATOM 839 C CA . ASP A 1 106 ? -11.184 22.950 -5.721 1.00 49.00 106 ASP A CA 1
ATOM 840 C C . ASP A 1 106 ? -12.221 23.027 -6.860 1.00 49.00 106 ASP A C 1
ATOM 842 O O . ASP A 1 106 ? -12.705 24.105 -7.192 1.00 49.00 106 ASP A O 1
ATOM 846 N N . ALA A 1 107 ? -12.645 21.886 -7.423 1.00 51.19 107 ALA A N 1
ATOM 847 C CA . ALA A 1 107 ? -13.662 21.835 -8.482 1.00 51.19 107 ALA A CA 1
ATOM 848 C C . ALA A 1 107 ? -15.087 22.177 -7.998 1.00 51.19 107 ALA A C 1
ATOM 850 O O . ALA A 1 107 ? -15.915 22.631 -8.785 1.00 51.19 107 ALA A O 1
ATOM 851 N N . MET A 1 108 ? -15.380 21.963 -6.713 1.00 51.50 108 MET A N 1
ATOM 852 C CA . 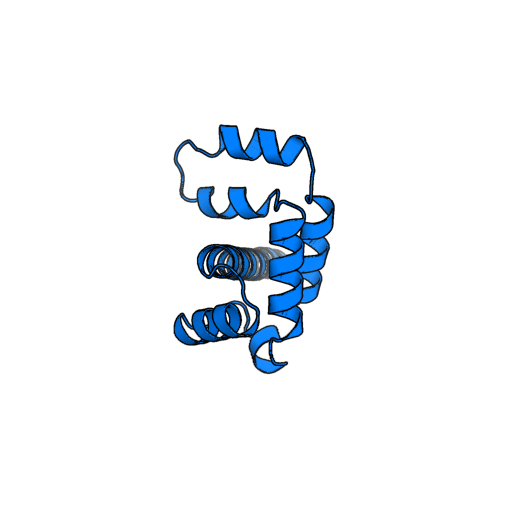MET A 1 108 ? -16.646 22.326 -6.060 1.00 51.50 108 MET A CA 1
ATOM 853 C C . MET A 1 108 ? -16.579 23.704 -5.375 1.00 51.50 108 MET A C 1
ATOM 855 O O . MET A 1 108 ? -17.556 24.142 -4.766 1.00 51.50 108 MET A O 1
ATOM 859 N N . GLY A 1 109 ? -15.427 24.374 -5.450 1.00 53.97 109 GLY A N 1
ATOM 860 C CA . GLY A 1 109 ? -15.045 25.498 -4.604 1.00 53.97 109 GLY A CA 1
ATOM 861 C C . GLY A 1 109 ? -14.680 26.774 -5.351 1.00 53.97 109 GLY A C 1
ATOM 862 O O . GLY A 1 109 ? -13.872 27.529 -4.830 1.00 53.97 109 GLY A O 1
ATOM 863 N N . ASP A 1 110 ? -15.299 27.056 -6.500 1.00 48.38 110 ASP A N 1
ATOM 864 C CA . ASP A 1 110 ? -15.355 28.415 -7.066 1.00 48.38 110 ASP A CA 1
ATOM 865 C C . ASP A 1 110 ? -16.818 28.870 -7.191 1.00 48.38 110 ASP A C 1
ATOM 867 O O . ASP A 1 110 ? -17.391 29.111 -8.251 1.00 48.38 110 ASP A O 1
ATOM 871 N N . GLY A 1 111 ? -17.458 28.880 -6.026 1.00 49.97 111 GLY A N 1
ATOM 872 C CA . GLY A 1 111 ? -18.798 29.399 -5.781 1.00 49.97 111 GLY A CA 1
ATOM 873 C C . GLY A 1 111 ? -18.846 30.097 -4.425 1.00 49.97 111 GLY A C 1
ATOM 874 O O . GLY A 1 111 ? -19.807 29.934 -3.676 1.00 49.97 111 GLY A O 1
ATOM 875 N N . LYS A 1 112 ? -17.776 30.814 -4.059 1.00 46.75 112 LYS A N 1
ATOM 876 C CA . LYS A 1 112 ? -17.812 31.749 -2.933 1.00 46.75 112 LYS A CA 1
ATOM 877 C C . LYS A 1 112 ? -18.177 33.133 -3.469 1.00 46.75 112 LYS A C 1
ATOM 879 O O . LYS A 1 112 ? -17.375 33.780 -4.129 1.00 46.75 112 LYS A O 1
ATOM 884 N N . ASN A 1 113 ? -19.439 33.460 -3.206 1.00 41.69 113 ASN A N 1
ATOM 885 C CA . ASN A 1 113 ? -20.091 34.770 -3.201 1.00 41.69 113 ASN A CA 1
ATOM 886 C C . ASN A 1 113 ? -19.161 35.947 -2.872 1.00 41.69 113 ASN A C 1
ATOM 888 O O . ASN A 1 113 ? -18.416 35.823 -1.871 1.00 41.69 113 ASN A O 1
#

Sequence (113 aa):
MKIEEYLQSLKVFVDDAYGRQIRSQFQTIDGKSELAMLSSPSRDEYDQLARAVAIMTAVEKEDAASLTDEQVERIAEDAKVDKAILTIFFNGFALKEKKWITCFADAMGDGKN

pLDDT: mean 71.29, std 17.68, range [39.97, 92.62]

Radius of gyration: 15.42 Å; chains: 1; bounding box: 37×48×33 Å